Protein AF-A0A940AF84-F1 (afdb_monomer_lite)

Foldseek 3Di:
DPPPAAPDPQVLCVDPVVVVVLVCLVPVLVVVLVVLVVLLVVLVVVLVPDPDPVVSVVSVVVSVVSVVVSVVSVVVSVNNVNHPD

Secondary structure (DSSP, 8-state):
------SS-HHHHTSHHHHHHHHHHHHHHHHHHHHHHHHHHHHHHHHH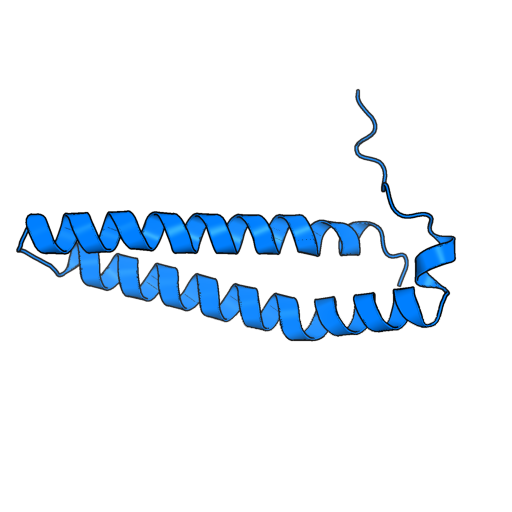H---HHHHHHHHHHHHHHHHHHHHHHHHHGGGGG---

pLDDT: mean 86.9, std 15.59, range [35.34, 98.56]

Structure (mmCIF, N/CA/C/O backbone):
data_AF-A0A940AF84-F1
#
_entry.id   AF-A0A940AF84-F1
#
loop_
_atom_site.group_PDB
_atom_site.id
_atom_site.type_symbol
_atom_site.label_atom_id
_atom_site.label_alt_id
_atom_site.label_comp_id
_atom_site.label_asym_id
_atom_site.label_entity_id
_atom_site.label_seq_id
_atom_site.pdbx_PDB_ins_code
_atom_site.Cartn_x
_atom_site.Cartn_y
_atom_site.Cartn_z
_atom_site.occupancy
_atom_site.B_iso_or_equiv
_atom_site.auth_seq_id
_atom_site.auth_comp_id
_atom_site.auth_asym_id
_atom_site.auth_atom_id
_atom_site.pdbx_PDB_model_num
ATOM 1 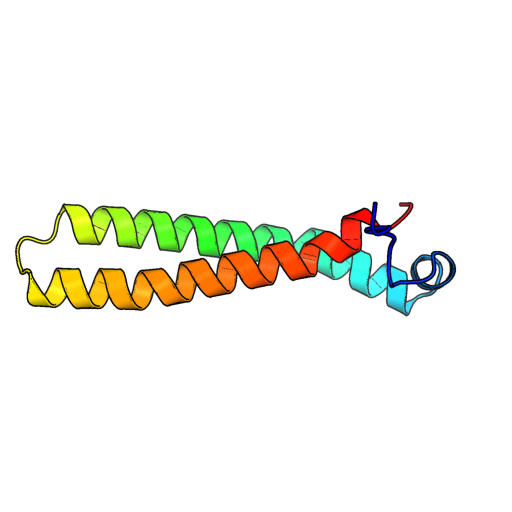N N . MET A 1 1 ? 12.866 27.478 -7.492 1.00 35.34 1 MET A N 1
ATOM 2 C CA . MET A 1 1 ? 11.943 26.374 -7.821 1.00 35.34 1 MET A CA 1
ATOM 3 C C . MET A 1 1 ? 12.798 25.171 -8.165 1.00 35.34 1 MET A C 1
ATOM 5 O O . MET A 1 1 ? 13.448 25.171 -9.200 1.00 35.34 1 MET A O 1
ATOM 9 N N . THR A 1 2 ? 12.939 24.234 -7.233 1.00 39.09 2 THR A N 1
ATOM 10 C CA . THR A 1 2 ? 13.716 23.004 -7.414 1.00 39.09 2 THR A CA 1
ATOM 11 C C . THR A 1 2 ? 13.045 22.185 -8.508 1.00 39.09 2 THR A C 1
ATOM 13 O O . THR A 1 2 ? 11.879 21.833 -8.359 1.00 39.09 2 THR A O 1
ATOM 16 N N . GLN A 1 3 ? 13.746 21.937 -9.617 1.00 42.25 3 GLN A N 1
ATOM 17 C CA . GLN A 1 3 ? 13.268 21.035 -10.661 1.00 42.25 3 GLN A CA 1
ATOM 18 C C . GLN A 1 3 ? 12.952 19.682 -10.017 1.00 42.25 3 GLN A C 1
ATOM 20 O O . GLN A 1 3 ? 13.853 18.932 -9.649 1.00 42.25 3 GLN A O 1
ATOM 25 N N . THR A 1 4 ? 11.671 19.356 -9.894 1.00 46.53 4 THR A N 1
ATOM 26 C CA . THR A 1 4 ? 11.180 17.986 -9.726 1.00 46.53 4 THR A CA 1
ATOM 27 C C . THR A 1 4 ? 11.260 17.276 -11.079 1.00 46.53 4 THR A C 1
ATOM 29 O O . THR A 1 4 ? 10.261 16.790 -11.591 1.00 46.53 4 THR A O 1
ATOM 32 N N . GLY A 1 5 ? 12.432 17.342 -11.715 1.00 49.56 5 GLY A N 1
ATOM 33 C CA . GLY A 1 5 ? 12.717 16.692 -12.984 1.00 49.56 5 GLY A CA 1
ATOM 34 C C . GLY A 1 5 ? 13.152 15.256 -12.736 1.00 49.56 5 GLY A C 1
ATOM 35 O O . GLY A 1 5 ? 13.905 14.992 -11.794 1.00 49.56 5 GLY A O 1
ATOM 36 N N . SER A 1 6 ? 12.651 14.357 -13.578 1.00 55.03 6 SER A N 1
ATOM 37 C CA . SER A 1 6 ? 12.997 12.940 -13.651 1.00 55.03 6 SER A CA 1
ATOM 38 C C . SER A 1 6 ? 14.460 12.645 -13.302 1.00 55.03 6 SER A C 1
ATOM 40 O O . SER A 1 6 ? 15.386 13.224 -13.877 1.00 55.03 6 SER A O 1
ATOM 42 N N . LYS A 1 7 ? 14.682 11.686 -12.392 1.00 69.44 7 LYS A N 1
ATOM 43 C CA . LYS A 1 7 ? 16.021 11.117 -12.143 1.00 69.44 7 LYS A CA 1
ATOM 44 C C . LYS A 1 7 ? 16.393 10.028 -13.156 1.00 69.44 7 LYS A C 1
ATOM 46 O O . LYS A 1 7 ? 17.553 9.620 -13.188 1.00 69.44 7 LYS A O 1
ATOM 51 N N . ILE A 1 8 ? 15.433 9.536 -13.944 1.00 81.50 8 ILE A N 1
ATOM 52 C CA . ILE A 1 8 ? 15.634 8.445 -14.901 1.00 81.50 8 ILE A CA 1
ATOM 53 C C . ILE A 1 8 ? 15.799 9.048 -16.305 1.00 81.50 8 ILE A C 1
ATOM 55 O O . ILE A 1 8 ? 14.870 9.672 -16.816 1.00 81.50 8 ILE A O 1
ATOM 59 N N . PRO A 1 9 ? 16.962 8.879 -16.960 1.00 85.44 9 PRO A N 1
ATOM 60 C CA . PRO A 1 9 ? 17.167 9.398 -18.309 1.00 85.44 9 PRO A CA 1
ATOM 61 C C . PRO A 1 9 ? 16.151 8.812 -19.297 1.00 85.44 9 PRO A C 1
ATOM 63 O O . PRO A 1 9 ? 16.000 7.596 -19.337 1.00 85.44 9 PRO A O 1
ATOM 66 N N . GLU A 1 10 ? 15.546 9.631 -20.164 1.00 84.12 10 GLU A N 1
ATOM 67 C CA . GLU A 1 10 ? 14.549 9.177 -21.158 1.00 84.12 10 GLU A CA 1
ATOM 68 C C . GLU A 1 10 ? 15.032 7.983 -21.997 1.00 84.12 10 GLU A C 1
ATOM 70 O O . GLU A 1 10 ? 14.283 7.042 -22.256 1.00 84.12 10 GLU A O 1
ATOM 75 N N . ARG A 1 11 ? 16.328 7.962 -22.345 1.00 87.81 11 ARG A N 1
ATOM 76 C CA . ARG A 1 11 ? 16.959 6.850 -23.076 1.00 87.81 11 ARG A CA 1
ATOM 77 C C . ARG A 1 11 ? 16.783 5.487 -22.394 1.00 87.81 11 ARG A C 1
ATOM 79 O O . ARG A 1 11 ? 16.741 4.483 -23.095 1.00 87.81 11 ARG A O 1
ATOM 86 N N . PHE A 1 12 ? 16.669 5.436 -21.064 1.00 89.38 12 PHE A N 1
ATOM 87 C CA . PHE A 1 12 ? 16.455 4.192 -20.321 1.00 89.38 12 PHE A CA 1
ATOM 88 C C . PHE A 1 12 ? 15.122 3.540 -20.692 1.00 89.38 12 PHE A C 1
ATOM 90 O O . PHE A 1 12 ? 15.070 2.335 -20.907 1.00 89.38 12 PHE A O 1
ATOM 97 N N . TRP A 1 13 ? 14.060 4.328 -20.864 1.00 87.38 13 TRP A N 1
ATOM 98 C CA . TRP A 1 13 ? 12.740 3.798 -21.212 1.00 87.38 13 TRP A CA 1
ATOM 99 C C . TRP A 1 13 ? 12.716 3.121 -22.588 1.00 87.38 13 TRP A C 1
ATOM 101 O O . TRP A 1 13 ? 11.884 2.253 -22.841 1.00 87.38 13 TRP A O 1
ATOM 111 N N . THR A 1 14 ? 13.668 3.455 -23.463 1.00 88.56 14 THR A N 1
ATOM 112 C CA . THR A 1 14 ? 13.824 2.822 -24.781 1.00 88.56 14 THR A CA 1
ATOM 113 C C . THR A 1 14 ? 14.587 1.490 -24.750 1.00 88.56 14 THR A C 1
ATOM 115 O O . THR A 1 14 ? 14.612 0.786 -25.765 1.00 88.56 14 THR A O 1
ATOM 118 N N . THR A 1 15 ? 15.189 1.101 -23.618 1.00 93.75 15 THR A N 1
ATOM 119 C CA . THR A 1 15 ? 15.885 -0.190 -23.482 1.00 93.75 15 THR A CA 1
ATOM 120 C C . THR A 1 15 ? 14.903 -1.327 -23.165 1.00 93.75 15 THR A C 1
ATOM 122 O O . THR A 1 15 ? 13.770 -1.073 -22.741 1.00 93.75 15 THR A O 1
ATOM 125 N N . PRO A 1 16 ? 15.287 -2.603 -23.373 1.00 95.44 16 PRO A N 1
ATOM 126 C CA . PRO A 1 16 ? 14.476 -3.743 -22.944 1.00 95.44 16 PRO A CA 1
ATOM 127 C C . PRO A 1 16 ? 14.134 -3.718 -21.447 1.00 95.44 16 PRO A C 1
ATOM 129 O O . PRO A 1 16 ? 12.999 -4.014 -21.085 1.00 95.44 16 PRO A O 1
ATOM 132 N N . GLU A 1 17 ? 15.074 -3.314 -20.591 1.00 94.06 17 GLU A N 1
ATOM 133 C CA . GLU A 1 17 ? 14.893 -3.234 -19.136 1.00 94.06 17 GLU A CA 1
ATOM 134 C C . GLU A 1 17 ? 13.902 -2.132 -18.754 1.00 94.06 17 GLU A C 1
ATOM 136 O O . GLU A 1 17 ? 13.008 -2.367 -17.940 1.00 94.06 17 GLU A O 1
ATOM 141 N N . GLY A 1 18 ? 14.018 -0.949 -19.369 1.00 91.44 18 GLY A N 1
ATOM 142 C CA . GLY A 1 18 ? 13.086 0.153 -19.139 1.00 91.44 18 GLY A CA 1
ATOM 143 C C . GLY A 1 18 ? 11.666 -0.185 -19.581 1.00 91.44 18 GLY A C 1
ATOM 144 O O . GLY A 1 18 ? 10.721 0.066 -18.834 1.00 91.44 18 GLY A O 1
ATOM 145 N N . ARG A 1 19 ? 11.504 -0.834 -20.744 1.00 89.56 19 ARG A N 1
ATOM 146 C CA . ARG A 1 19 ? 10.196 -1.333 -21.201 1.00 89.56 19 ARG A CA 1
ATOM 147 C C . ARG A 1 19 ? 9.621 -2.393 -20.266 1.00 89.56 19 ARG A C 1
ATOM 149 O O . ARG A 1 19 ? 8.455 -2.294 -19.902 1.00 89.56 19 ARG A O 1
ATOM 156 N N . ALA A 1 20 ? 10.427 -3.372 -19.850 1.00 91.06 20 ALA A N 1
ATOM 157 C CA . ALA A 1 20 ? 9.983 -4.426 -18.939 1.00 91.06 20 ALA A CA 1
ATOM 158 C C . ALA A 1 20 ? 9.522 -3.858 -17.588 1.00 91.06 20 ALA A C 1
ATOM 160 O O . ALA A 1 20 ? 8.463 -4.240 -17.088 1.00 91.06 20 ALA A O 1
ATOM 161 N N . LEU A 1 21 ? 10.274 -2.903 -17.027 1.00 89.38 21 LEU A N 1
ATOM 162 C CA . LEU A 1 21 ? 9.879 -2.199 -15.808 1.00 89.38 21 LEU A CA 1
ATOM 163 C C . LEU A 1 21 ? 8.589 -1.396 -16.017 1.00 89.38 21 LEU A C 1
ATOM 165 O O . LEU A 1 21 ? 7.691 -1.473 -15.182 1.00 89.38 21 LEU A O 1
ATOM 169 N N . ASN A 1 22 ? 8.475 -0.662 -17.129 1.00 86.31 22 ASN A N 1
ATOM 170 C CA . ASN A 1 22 ? 7.283 0.120 -17.449 1.00 86.31 22 ASN A CA 1
ATOM 171 C C . ASN A 1 22 ? 6.026 -0.765 -17.516 1.00 86.31 22 ASN A C 1
ATOM 173 O O . ASN A 1 22 ? 5.028 -0.475 -16.857 1.00 86.31 22 ASN A O 1
ATOM 177 N N . THR A 1 23 ? 6.098 -1.891 -18.235 1.00 87.25 23 THR A N 1
ATOM 178 C CA . THR A 1 23 ? 5.008 -2.874 -18.316 1.00 87.25 23 THR A CA 1
ATOM 179 C C . THR A 1 23 ? 4.662 -3.448 -16.945 1.00 87.25 23 THR A C 1
ATOM 181 O O . THR A 1 23 ? 3.494 -3.454 -16.564 1.00 87.25 23 THR A O 1
ATOM 184 N N . ALA A 1 24 ? 5.658 -3.886 -16.168 1.00 87.94 24 ALA A N 1
ATOM 185 C CA . ALA A 1 24 ? 5.419 -4.449 -14.841 1.00 87.94 24 ALA A CA 1
ATOM 186 C C . ALA A 1 24 ? 4.730 -3.446 -13.903 1.00 87.94 24 ALA A C 1
ATOM 188 O O . ALA A 1 24 ? 3.837 -3.823 -13.148 1.00 87.94 24 ALA A O 1
ATOM 189 N N . MET A 1 25 ? 5.109 -2.169 -13.968 1.00 85.25 25 MET A N 1
ATOM 190 C CA . MET A 1 25 ? 4.521 -1.115 -13.144 1.00 85.25 25 MET A CA 1
ATOM 191 C C . MET A 1 25 ? 3.123 -0.692 -13.636 1.00 85.25 25 MET A C 1
ATOM 193 O O . MET A 1 25 ? 2.272 -0.387 -12.807 1.00 85.25 25 MET A O 1
ATOM 197 N N . HIS A 1 26 ? 2.841 -0.725 -14.943 1.00 82.06 26 HIS A N 1
ATOM 198 C CA . HIS A 1 26 ? 1.496 -0.463 -15.481 1.00 82.06 26 HIS A CA 1
ATOM 199 C C . HIS A 1 26 ? 0.497 -1.601 -15.243 1.00 82.06 26 HIS A C 1
ATOM 201 O O . HIS A 1 26 ? -0.701 -1.347 -15.224 1.00 82.06 26 HIS A O 1
ATOM 207 N N . CYS A 1 27 ? 0.954 -2.838 -15.060 1.00 82.81 27 CYS A N 1
ATOM 208 C CA . CYS A 1 27 ? 0.068 -3.948 -14.710 1.00 82.81 27 CYS A CA 1
ATOM 209 C C . CYS A 1 27 ? 0.009 -4.130 -13.189 1.00 82.81 27 CYS A C 1
ATOM 211 O O . CYS A 1 27 ? -0.987 -3.824 -12.543 1.00 82.81 27 CYS A O 1
ATOM 213 N N . ASN A 1 28 ? 1.123 -4.545 -12.589 1.00 85.50 28 ASN A N 1
ATOM 214 C CA . ASN A 1 28 ? 1.126 -5.065 -11.225 1.00 85.50 28 ASN A CA 1
ATOM 215 C C . ASN A 1 28 ? 0.996 -3.967 -10.163 1.00 85.50 28 ASN A C 1
ATOM 217 O O . ASN A 1 28 ? 0.512 -4.233 -9.064 1.00 85.50 28 ASN A O 1
ATOM 221 N N . ALA A 1 29 ? 1.466 -2.743 -10.436 1.00 82.12 29 ALA A N 1
ATOM 222 C CA . ALA A 1 29 ? 1.458 -1.696 -9.416 1.00 82.12 29 ALA A CA 1
ATOM 223 C C . ALA A 1 29 ? 0.066 -1.073 -9.224 1.00 82.12 29 ALA A C 1
ATOM 225 O O . ALA A 1 29 ? -0.266 -0.706 -8.097 1.00 82.12 29 ALA A O 1
ATOM 226 N N . TRP A 1 30 ? -0.763 -1.009 -10.274 1.00 84.62 30 TRP A N 1
ATOM 227 C CA . TRP A 1 30 ? -2.170 -0.615 -10.144 1.00 84.62 30 TRP A CA 1
ATOM 228 C C . TRP A 1 30 ? -2.963 -1.654 -9.349 1.00 84.62 30 TRP A C 1
ATOM 230 O O . TRP A 1 30 ? -3.580 -1.287 -8.351 1.00 84.62 30 TRP A O 1
ATOM 240 N N . ASP A 1 31 ? -2.824 -2.940 -9.679 1.00 90.31 31 ASP A N 1
ATOM 241 C CA . ASP A 1 31 ? -3.452 -4.030 -8.918 1.00 90.31 31 ASP A CA 1
ATOM 242 C C . ASP A 1 31 ? -3.024 -4.017 -7.442 1.00 90.31 31 ASP A C 1
ATOM 244 O O . ASP A 1 31 ? -3.841 -4.189 -6.533 1.00 90.31 31 ASP A O 1
ATOM 248 N N . ALA A 1 32 ? -1.739 -3.757 -7.175 1.00 91.81 32 ALA A N 1
ATOM 249 C CA . ALA A 1 32 ? -1.232 -3.626 -5.815 1.00 91.81 32 ALA A CA 1
ATOM 250 C C . ALA A 1 32 ? -1.851 -2.426 -5.080 1.00 91.81 32 ALA A C 1
ATOM 252 O O . ALA A 1 32 ? -2.202 -2.543 -3.904 1.00 91.81 32 ALA A O 1
ATOM 253 N N . LEU A 1 33 ? -2.002 -1.275 -5.745 1.00 92.81 33 LEU A N 1
ATOM 254 C CA . LEU A 1 33 ? -2.666 -0.113 -5.154 1.00 92.81 33 LEU A CA 1
ATOM 255 C C . LEU A 1 33 ? -4.135 -0.392 -4.846 1.00 92.81 33 LEU A C 1
ATOM 257 O O . LEU A 1 33 ? -4.594 0.007 -3.775 1.00 92.81 33 LEU A O 1
ATOM 261 N N . ASP A 1 34 ? -4.845 -1.081 -5.733 1.00 94.31 34 ASP A N 1
ATOM 262 C CA . ASP A 1 34 ? -6.250 -1.430 -5.531 1.00 94.31 34 ASP A CA 1
ATOM 263 C C . ASP A 1 34 ? -6.421 -2.395 -4.358 1.00 94.31 34 ASP A C 1
ATOM 265 O O . ASP A 1 34 ? -7.246 -2.144 -3.477 1.00 94.31 34 ASP A O 1
ATOM 269 N N . CYS A 1 35 ? -5.565 -3.417 -4.255 1.00 96.81 35 CYS A N 1
ATOM 270 C CA . CYS A 1 35 ? -5.527 -4.307 -3.092 1.00 96.81 35 CYS A CA 1
ATOM 271 C C . CYS A 1 35 ? -5.288 -3.536 -1.784 1.00 96.81 35 CYS A C 1
ATOM 273 O O . CYS A 1 35 ? -5.989 -3.749 -0.793 1.00 96.81 35 CYS A O 1
ATOM 275 N N . LEU A 1 36 ? -4.317 -2.615 -1.775 1.00 97.50 36 LEU A N 1
ATOM 276 C CA . LEU A 1 36 ? -3.997 -1.811 -0.593 1.00 97.50 36 LEU A CA 1
ATOM 277 C C . LEU A 1 36 ? -5.141 -0.859 -0.221 1.00 97.50 36 LEU A C 1
ATOM 279 O O . LEU A 1 36 ? -5.431 -0.700 0.963 1.00 97.50 36 LEU A O 1
ATOM 283 N N . ASN A 1 37 ? -5.804 -0.241 -1.204 1.00 97.44 37 ASN A N 1
ATOM 284 C CA . ASN A 1 37 ? -6.973 0.608 -0.963 1.00 97.44 37 ASN A CA 1
ATOM 285 C C . ASN A 1 37 ? -8.121 -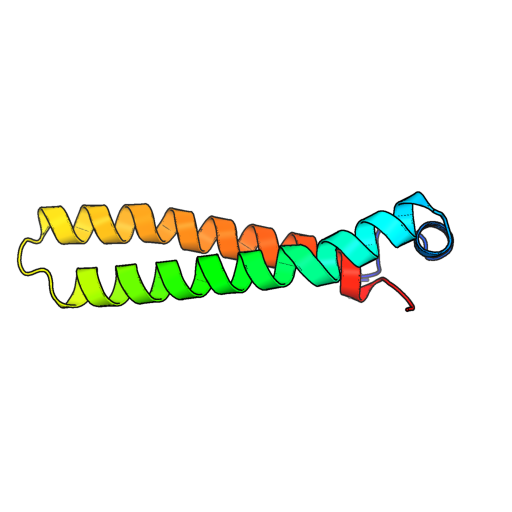0.217 -0.358 1.00 97.44 37 ASN A C 1
ATOM 287 O O . ASN A 1 37 ? -8.635 0.149 0.696 1.00 97.44 37 ASN A O 1
ATOM 291 N N . ALA A 1 38 ? -8.449 -1.368 -0.953 1.00 98.12 38 ALA A N 1
ATOM 292 C CA . ALA A 1 38 ? -9.501 -2.252 -0.456 1.00 98.12 38 ALA A CA 1
ATOM 293 C C . ALA A 1 38 ? -9.225 -2.739 0.977 1.00 98.12 38 ALA A C 1
ATOM 295 O O . ALA A 1 38 ? -10.133 -2.792 1.808 1.00 98.12 38 ALA A O 1
ATOM 296 N N . GLN A 1 39 ? -7.966 -3.049 1.299 1.00 98.25 39 GLN A N 1
ATOM 297 C CA . GLN A 1 39 ? -7.574 -3.423 2.656 1.00 98.25 39 GLN A CA 1
ATOM 298 C C . GLN A 1 39 ? -7.739 -2.257 3.643 1.00 98.25 39 GLN A C 1
ATOM 300 O O . GLN A 1 39 ? -8.265 -2.459 4.737 1.00 98.25 39 GLN A O 1
ATOM 305 N N . ILE A 1 40 ? -7.336 -1.037 3.270 1.00 98.50 40 ILE A N 1
ATOM 306 C CA . ILE A 1 40 ? -7.525 0.164 4.103 1.00 98.50 40 ILE A CA 1
ATOM 307 C C . ILE A 1 40 ? -9.014 0.412 4.372 1.00 98.50 40 ILE A C 1
ATOM 309 O O . ILE A 1 40 ? -9.379 0.708 5.515 1.00 98.50 40 ILE A O 1
ATOM 313 N N . ASP A 1 41 ? -9.867 0.258 3.361 1.00 98.38 41 ASP A N 1
ATOM 314 C CA . ASP A 1 41 ? -11.316 0.428 3.494 1.00 98.38 41 ASP A CA 1
ATOM 315 C C . ASP A 1 41 ? -11.909 -0.626 4.437 1.00 98.38 41 ASP A C 1
ATOM 317 O O . ASP A 1 41 ? -12.651 -0.287 5.364 1.00 98.38 41 ASP A O 1
ATOM 321 N N . ALA A 1 42 ? -11.514 -1.893 4.279 1.00 98.56 42 ALA A N 1
ATOM 322 C CA . ALA A 1 42 ? -11.944 -2.981 5.154 1.00 98.56 42 ALA A CA 1
ATOM 323 C C . ALA A 1 42 ? -11.523 -2.752 6.616 1.00 98.56 42 ALA A C 1
ATOM 325 O O . ALA A 1 42 ? -12.341 -2.897 7.524 1.00 98.56 42 ALA A O 1
ATOM 326 N N . MET A 1 43 ? -10.274 -2.338 6.855 1.00 98.50 43 MET A N 1
ATOM 327 C CA . MET A 1 43 ? -9.777 -2.030 8.202 1.00 98.50 43 MET A CA 1
ATOM 328 C C . MET A 1 43 ? -10.475 -0.810 8.806 1.00 98.50 43 MET A C 1
ATOM 330 O O . MET A 1 43 ? -10.771 -0.795 9.998 1.00 98.50 43 MET A O 1
ATOM 334 N N . THR A 1 44 ? -10.774 0.204 7.991 1.00 98.44 44 THR A N 1
ATOM 335 C CA . THR A 1 44 ? -11.513 1.393 8.436 1.00 98.44 44 THR A 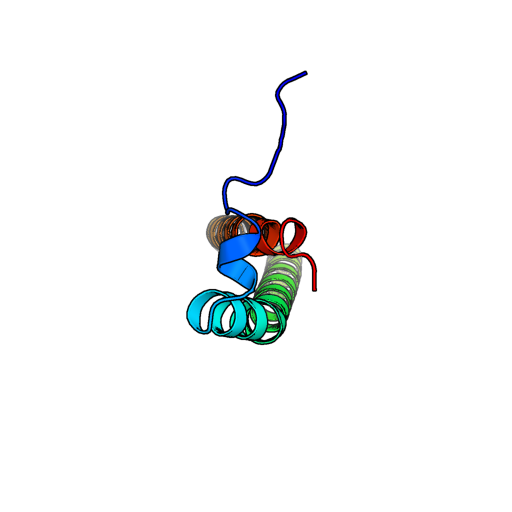CA 1
ATOM 336 C C . THR A 1 44 ? -12.932 1.029 8.859 1.00 98.44 44 THR A C 1
ATOM 338 O O . THR A 1 44 ? -13.380 1.463 9.920 1.00 98.44 44 THR A O 1
ATOM 341 N N . LYS A 1 45 ? -13.617 0.183 8.081 1.00 98.38 45 LYS A N 1
ATOM 342 C CA . LYS A 1 45 ? -14.943 -0.329 8.438 1.00 98.38 45 L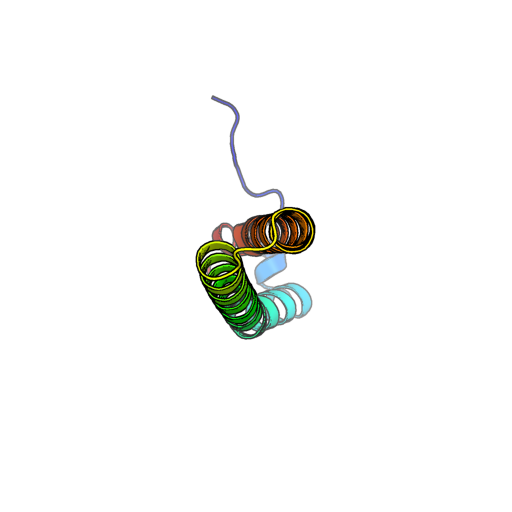YS A CA 1
ATOM 343 C C . LYS A 1 45 ? -14.899 -1.162 9.723 1.00 98.38 45 LYS A C 1
ATOM 345 O O . LYS A 1 45 ? -15.667 -0.892 10.640 1.00 98.38 45 LYS A O 1
ATOM 350 N N . ALA A 1 46 ? -13.967 -2.111 9.821 1.00 98.19 46 ALA A N 1
ATOM 351 C CA . ALA A 1 46 ? -13.821 -2.963 11.002 1.00 98.19 46 ALA A CA 1
ATOM 352 C C . ALA A 1 46 ? -13.545 -2.145 12.275 1.00 98.19 46 ALA A C 1
ATOM 354 O O . ALA A 1 46 ? -14.161 -2.385 13.309 1.00 98.19 46 ALA A O 1
ATOM 355 N N . SER A 1 47 ? -12.672 -1.138 12.192 1.00 97.75 47 SER A N 1
ATOM 356 C CA . SER A 1 47 ? -12.378 -0.216 13.296 1.00 97.75 47 SER A CA 1
ATOM 357 C C . SER A 1 47 ? -13.610 0.575 13.753 1.00 97.75 47 SER A C 1
ATOM 359 O O . SER A 1 47 ? -13.836 0.728 14.953 1.00 97.75 47 SER A O 1
ATOM 361 N N . ALA A 1 48 ? -14.445 1.036 12.815 1.00 97.69 48 ALA A N 1
ATOM 362 C CA . ALA A 1 48 ? -15.670 1.772 13.130 1.00 97.69 48 ALA A CA 1
ATOM 363 C C . ALA A 1 48 ? -16.747 0.899 13.802 1.00 97.69 48 ALA A C 1
ATOM 365 O O . ALA A 1 48 ? -17.511 1.397 14.626 1.00 97.69 48 ALA A O 1
ATOM 366 N N . GLU A 1 49 ? -16.806 -0.388 13.455 1.00 97.50 49 GLU A N 1
ATOM 367 C CA . GLU A 1 49 ? -17.775 -1.354 13.993 1.00 97.50 49 GLU A CA 1
ATOM 368 C C . GLU A 1 49 ? -17.296 -2.029 15.296 1.00 97.50 49 GLU A C 1
ATOM 370 O O . GLU A 1 49 ? -18.085 -2.671 15.991 1.00 97.50 49 GLU A O 1
ATOM 375 N N . THR A 1 50 ? -16.017 -1.880 15.656 1.00 97.56 50 THR A N 1
ATOM 376 C CA . THR A 1 50 ? -15.429 -2.501 16.850 1.00 97.56 50 THR A CA 1
ATOM 377 C C . THR A 1 50 ? -15.665 -1.644 18.095 1.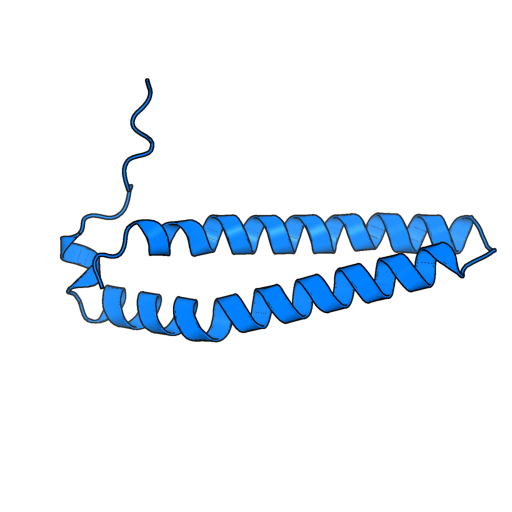00 97.56 50 THR A C 1
ATOM 379 O O . THR A 1 50 ? -15.151 -0.533 18.204 1.00 97.56 50 THR A O 1
ATOM 382 N N . ALA A 1 51 ? -16.405 -2.190 19.064 1.00 96.88 51 ALA A N 1
ATOM 383 C CA . ALA A 1 51 ? -16.661 -1.542 20.355 1.00 96.88 51 ALA A CA 1
ATOM 384 C C . ALA A 1 51 ? -15.512 -1.705 21.371 1.00 96.88 51 ALA A C 1
ATOM 386 O O . ALA A 1 51 ? -15.399 -0.915 22.304 1.00 96.88 51 ALA A O 1
ATOM 387 N N . ASP A 1 52 ? -14.678 -2.737 21.214 1.00 98.31 52 ASP A N 1
ATOM 388 C CA . ASP A 1 52 ? -13.511 -2.959 22.068 1.00 98.31 52 ASP A CA 1
ATOM 389 C C . ASP A 1 52 ? -12.377 -1.999 21.676 1.00 98.31 52 ASP A C 1
ATOM 391 O O . ASP A 1 52 ? -11.790 -2.099 20.595 1.00 98.31 52 ASP A O 1
ATOM 395 N N . GLU A 1 53 ? -12.059 -1.064 22.570 1.00 97.50 53 GLU A N 1
ATOM 396 C CA . GLU A 1 53 ? -11.055 -0.027 22.321 1.00 97.50 53 GLU A CA 1
ATOM 397 C C . GLU A 1 53 ? -9.633 -0.586 22.148 1.00 97.50 53 GLU A C 1
ATOM 399 O O . GLU A 1 53 ? -8.842 -0.016 21.395 1.00 97.50 53 GLU A O 1
ATOM 404 N N . ALA A 1 54 ? -9.292 -1.713 22.784 1.00 98.00 54 ALA A N 1
ATOM 405 C CA . ALA A 1 54 ? -7.976 -2.327 22.619 1.00 98.00 54 ALA A CA 1
ATOM 406 C C . ALA A 1 54 ? -7.843 -2.975 21.234 1.00 98.00 54 ALA A C 1
ATOM 408 O O . ALA A 1 54 ? -6.826 -2.797 20.560 1.00 98.00 54 ALA A O 1
ATOM 409 N N . ILE A 1 55 ? -8.889 -3.669 20.773 1.00 97.81 55 ILE A N 1
ATOM 410 C CA . ILE A 1 55 ? -8.924 -4.260 19.427 1.00 97.81 55 ILE A CA 1
ATOM 411 C C . ILE A 1 55 ? -8.915 -3.157 18.364 1.00 97.81 55 ILE A C 1
ATOM 413 O O . ILE A 1 55 ? -8.141 -3.223 17.409 1.00 97.81 55 ILE A O 1
ATOM 417 N N . LYS A 1 56 ? -9.719 -2.107 18.547 1.00 98.19 56 LYS A N 1
ATOM 418 C CA . LYS A 1 56 ? -9.758 -0.948 17.649 1.00 98.19 56 LYS A CA 1
ATOM 419 C C . LYS A 1 56 ? -8.396 -0.263 17.533 1.00 98.19 56 LYS A C 1
ATOM 421 O O . LYS A 1 56 ? -7.959 0.042 16.423 1.00 98.19 56 LYS A O 1
ATOM 426 N N . ALA A 1 57 ? -7.701 -0.060 18.653 1.00 97.94 57 ALA A N 1
ATOM 427 C CA . ALA A 1 57 ? -6.364 0.526 18.656 1.00 97.94 57 ALA A CA 1
ATOM 428 C C . ALA A 1 57 ? -5.355 -0.325 17.865 1.00 97.94 57 ALA A C 1
ATOM 430 O O . ALA A 1 57 ? -4.550 0.227 17.111 1.00 97.94 57 ALA A O 1
ATOM 431 N N . GLU A 1 58 ? -5.417 -1.655 17.984 1.00 98.31 58 GLU A N 1
ATOM 432 C CA . GLU A 1 58 ? -4.532 -2.544 17.224 1.00 98.31 58 GLU A CA 1
ATOM 433 C C . GLU A 1 58 ? -4.869 -2.532 15.720 1.00 98.31 58 GLU A C 1
ATOM 435 O O . GLU A 1 58 ? -3.956 -2.430 14.897 1.00 98.31 58 GLU A O 1
ATOM 440 N N . ILE A 1 59 ? -6.158 -2.511 15.345 1.00 98.31 59 ILE A N 1
ATOM 441 C CA . ILE A 1 59 ? -6.588 -2.352 13.942 1.00 98.31 59 ILE A CA 1
ATOM 442 C C . ILE A 1 59 ? -6.044 -1.042 13.357 1.00 98.31 59 ILE A C 1
ATOM 444 O O . ILE A 1 59 ? -5.467 -1.045 12.270 1.00 98.31 59 ILE A O 1
ATOM 448 N N . GLU A 1 60 ? -6.191 0.084 14.057 1.00 98.06 60 GLU A N 1
ATOM 449 C CA . GLU A 1 60 ? -5.710 1.388 13.579 1.00 98.06 60 GLU A CA 1
ATOM 450 C C . GLU A 1 60 ? -4.183 1.442 13.444 1.00 98.06 60 GLU A C 1
ATOM 452 O O . GLU A 1 60 ? -3.652 1.980 12.466 1.00 98.06 60 GLU A O 1
ATOM 457 N N . LYS A 1 61 ? -3.463 0.830 14.388 1.00 98.00 61 LYS A N 1
ATOM 458 C CA . LYS A 1 61 ? -2.003 0.705 14.347 1.00 98.00 61 LYS A CA 1
ATOM 459 C C . LYS A 1 61 ? -1.535 -0.094 13.132 1.00 98.00 61 LYS A C 1
ATOM 461 O O . LYS A 1 61 ? -0.588 0.322 12.460 1.00 98.00 61 LYS A O 1
ATOM 466 N N . ASP A 1 62 ? -2.181 -1.213 12.819 1.00 98.38 62 ASP A N 1
ATOM 467 C CA . ASP A 1 62 ? -1.837 -1.996 11.631 1.00 98.38 62 ASP A CA 1
ATOM 468 C C . ASP A 1 62 ? -2.281 -1.304 10.339 1.00 98.38 62 ASP A C 1
ATOM 470 O O . ASP A 1 62 ? -1.532 -1.295 9.358 1.00 98.38 62 ASP A O 1
ATOM 474 N N . LYS A 1 63 ? -3.428 -0.615 10.349 1.00 98.38 63 LYS A N 1
ATOM 475 C CA . LYS A 1 63 ? -3.899 0.185 9.210 1.00 98.38 63 LYS A CA 1
ATOM 476 C C . LYS A 1 63 ? -2.878 1.250 8.824 1.00 98.38 63 LYS A C 1
ATOM 478 O O . LYS A 1 63 ? -2.620 1.449 7.636 1.00 98.38 63 LYS A O 1
ATOM 483 N N . ALA A 1 64 ? -2.235 1.892 9.801 1.00 98.19 64 ALA A N 1
ATOM 484 C CA . ALA A 1 64 ? -1.176 2.865 9.543 1.00 98.19 64 ALA A CA 1
ATOM 485 C C . ALA A 1 64 ? -0.009 2.270 8.727 1.00 98.19 64 ALA A C 1
ATOM 487 O O . ALA A 1 64 ? 0.545 2.950 7.858 1.00 98.19 64 ALA A O 1
ATOM 488 N N . LYS A 1 65 ? 0.327 0.988 8.932 1.00 98.12 65 LYS A N 1
ATOM 489 C CA . LYS A 1 65 ? 1.355 0.286 8.142 1.00 98.12 65 LYS A CA 1
ATOM 490 C C . LYS A 1 65 ? 0.903 0.085 6.695 1.00 98.12 65 LYS A C 1
ATOM 492 O O . LYS A 1 65 ? 1.685 0.325 5.776 1.00 98.12 65 LYS A O 1
ATOM 497 N N . VAL A 1 66 ? -0.360 -0.287 6.479 1.00 97.75 66 VAL A N 1
ATOM 498 C CA . VAL A 1 66 ? -0.932 -0.456 5.129 1.00 97.75 66 VAL A CA 1
ATOM 499 C C . VAL A 1 66 ? -0.987 0.884 4.385 1.00 97.75 66 VAL A C 1
ATOM 501 O O . VAL A 1 66 ? -0.594 0.971 3.221 1.00 97.75 66 VAL A O 1
ATOM 504 N N . VAL A 1 67 ? -1.369 1.970 5.066 1.00 97.88 67 VAL A N 1
ATOM 505 C CA . VAL A 1 67 ? -1.338 3.336 4.509 1.00 97.88 67 VAL A CA 1
ATOM 506 C C . VAL A 1 67 ? 0.085 3.753 4.116 1.00 97.88 67 VAL A C 1
ATOM 508 O O . VAL A 1 67 ? 0.290 4.351 3.050 1.00 97.88 67 VAL A O 1
ATOM 511 N N . ALA A 1 68 ? 1.083 3.422 4.941 1.00 97.06 68 ALA A N 1
ATOM 512 C CA . ALA A 1 68 ? 2.485 3.673 4.624 1.00 97.06 68 ALA A CA 1
ATOM 513 C C . ALA A 1 68 ? 2.940 2.875 3.388 1.00 97.06 68 ALA A C 1
ATOM 515 O O . ALA A 1 68 ? 3.560 3.455 2.492 1.00 97.06 68 ALA A O 1
ATOM 516 N N . ALA A 1 69 ? 2.568 1.594 3.287 1.00 96.00 69 ALA A N 1
ATOM 517 C CA . ALA A 1 69 ? 2.856 0.753 2.124 1.00 96.00 69 ALA A CA 1
ATOM 518 C C . ALA A 1 69 ? 2.227 1.318 0.840 1.00 96.00 69 ALA A C 1
ATOM 520 O O . ALA A 1 69 ? 2.926 1.529 -0.150 1.00 96.00 69 ALA A O 1
ATOM 521 N N . ARG A 1 70 ? 0.942 1.693 0.879 1.00 96.00 70 ARG A N 1
ATOM 522 C CA . ARG A 1 70 ? 0.247 2.356 -0.237 1.00 96.00 70 ARG A CA 1
ATOM 523 C C . ARG A 1 70 ? 0.960 3.633 -0.675 1.00 96.00 70 ARG A C 1
ATOM 525 O O . ARG A 1 70 ? 1.134 3.882 -1.866 1.00 96.00 70 ARG A O 1
ATOM 532 N N . THR A 1 71 ? 1.406 4.443 0.281 1.00 93.12 71 THR A N 1
ATOM 533 C CA . THR A 1 71 ? 2.154 5.674 -0.006 1.00 93.12 71 THR A CA 1
ATOM 534 C C . THR A 1 71 ? 3.495 5.378 -0.678 1.00 93.12 71 THR A C 1
ATOM 536 O O . THR A 1 71 ? 3.867 6.073 -1.625 1.00 93.12 71 THR A O 1
ATOM 539 N N . ALA A 1 72 ? 4.209 4.344 -0.228 1.00 91.44 72 ALA A N 1
ATOM 540 C CA . ALA A 1 72 ? 5.451 3.902 -0.853 1.00 91.44 72 ALA A CA 1
ATOM 541 C C . ALA A 1 72 ? 5.218 3.417 -2.294 1.00 91.44 72 ALA A C 1
ATOM 543 O O . ALA A 1 72 ? 5.929 3.862 -3.193 1.00 91.44 72 ALA A O 1
ATOM 544 N N . CYS A 1 73 ? 4.176 2.612 -2.537 1.00 91.25 73 CYS A N 1
ATOM 545 C CA . CYS A 1 73 ? 3.787 2.177 -3.882 1.00 91.25 73 CYS A CA 1
ATOM 546 C C . CYS A 1 73 ? 3.485 3.364 -4.806 1.00 91.25 73 CYS A C 1
ATOM 548 O O . CYS A 1 73 ? 4.034 3.434 -5.902 1.00 91.25 73 CYS A O 1
ATOM 550 N N . ARG A 1 74 ? 2.699 4.355 -4.357 1.00 89.06 74 ARG A N 1
ATOM 551 C CA . ARG A 1 74 ? 2.406 5.558 -5.165 1.00 89.06 74 ARG A CA 1
ATOM 552 C C . ARG A 1 74 ? 3.667 6.351 -5.510 1.00 89.06 74 ARG A C 1
ATOM 554 O O . ARG A 1 74 ? 3.799 6.825 -6.632 1.00 89.06 74 ARG A O 1
ATOM 561 N N . LYS A 1 75 ? 4.603 6.484 -4.564 1.00 86.44 75 LYS A N 1
ATOM 562 C CA . LYS A 1 75 ? 5.897 7.142 -4.814 1.00 86.44 75 LYS A CA 1
ATOM 563 C C . LYS A 1 75 ? 6.749 6.359 -5.810 1.00 86.44 75 LYS A C 1
ATOM 565 O O . LYS A 1 75 ? 7.375 6.975 -6.661 1.00 86.44 75 LYS A O 1
ATOM 570 N N . ALA A 1 76 ? 6.756 5.030 -5.719 1.00 85.00 76 ALA A N 1
ATOM 571 C CA . ALA A 1 76 ? 7.446 4.184 -6.685 1.00 85.00 76 ALA A CA 1
ATOM 572 C C . ALA A 1 76 ? 6.823 4.314 -8.080 1.00 85.00 76 ALA A C 1
ATOM 574 O O . ALA A 1 76 ? 7.553 4.436 -9.049 1.00 85.00 76 ALA A O 1
ATOM 575 N N . MET A 1 77 ? 5.495 4.377 -8.192 1.00 84.00 77 MET A N 1
ATOM 576 C CA . MET A 1 77 ? 4.810 4.587 -9.473 1.00 84.00 77 MET A CA 1
ATOM 577 C C . MET A 1 77 ? 5.023 5.976 -10.067 1.00 84.00 77 MET A C 1
ATOM 579 O O . MET A 1 77 ? 4.899 6.126 -11.276 1.00 84.00 77 MET A O 1
ATOM 583 N N . ALA A 1 78 ? 5.389 6.982 -9.269 1.00 80.69 78 ALA A N 1
ATOM 584 C CA . ALA A 1 78 ? 5.684 8.313 -9.793 1.00 80.69 78 ALA A CA 1
ATOM 585 C C . ALA A 1 78 ? 6.834 8.305 -10.819 1.00 80.69 78 ALA A C 1
ATOM 587 O O . ALA A 1 78 ? 6.869 9.197 -11.661 1.00 80.69 78 ALA A O 1
ATOM 588 N N . ILE A 1 79 ? 7.699 7.277 -10.815 1.00 78.00 79 ILE A N 1
ATOM 589 C CA . ILE A 1 79 ? 8.723 7.077 -11.855 1.00 78.00 79 ILE A CA 1
ATOM 590 C C . ILE A 1 79 ? 8.115 6.888 -13.253 1.00 78.00 79 ILE A C 1
ATOM 592 O O . ILE A 1 79 ? 8.792 7.129 -14.243 1.00 78.00 79 ILE A O 1
ATOM 596 N N . LEU A 1 80 ? 6.853 6.450 -13.353 1.00 72.38 80 LEU A N 1
ATOM 597 C CA . LEU A 1 80 ? 6.148 6.294 -14.627 1.00 72.38 80 LEU A CA 1
ATOM 598 C C . LEU A 1 80 ? 5.751 7.632 -15.244 1.00 72.38 80 LEU A C 1
ATOM 600 O O . LEU A 1 80 ? 5.686 7.735 -16.463 1.00 72.38 80 LEU A O 1
ATOM 604 N N . SER A 1 81 ? 5.535 8.663 -14.423 1.00 66.62 81 SER A N 1
ATOM 605 C CA . SER A 1 81 ? 5.267 10.032 -14.897 1.00 66.62 81 SER A CA 1
ATOM 606 C C . SER A 1 81 ? 6.437 10.604 -15.708 1.00 66.62 81 SER A C 1
ATOM 608 O O . SER A 1 81 ? 6.263 11.579 -16.430 1.00 66.62 81 SER A O 1
ATOM 610 N N . ASP A 1 82 ? 7.613 9.983 -15.582 1.00 62.97 82 ASP A N 1
ATOM 611 C CA . ASP A 1 82 ? 8.833 10.308 -16.313 1.00 62.97 82 ASP A CA 1
ATOM 612 C C . ASP A 1 82 ? 9.030 9.435 -17.571 1.00 62.97 82 ASP A C 1
ATOM 614 O O . ASP A 1 82 ? 10.032 9.584 -18.275 1.00 62.97 82 ASP A O 1
ATOM 618 N N . SER A 1 83 ? 8.130 8.480 -17.834 1.00 58.09 83 SER A N 1
ATOM 619 C CA . SER A 1 83 ? 8.172 7.632 -19.027 1.00 58.09 83 SER A CA 1
ATOM 620 C C . SER A 1 83 ? 7.405 8.298 -20.172 1.00 58.09 83 SER A C 1
ATOM 622 O O . SER A 1 83 ? 6.290 8.773 -19.992 1.00 58.09 83 SER A O 1
ATOM 624 N N . THR A 1 84 ? 8.022 8.377 -21.351 1.00 55.09 84 THR A N 1
ATOM 625 C CA . THR A 1 84 ? 7.487 9.068 -22.539 1.00 55.09 84 THR A CA 1
ATOM 626 C C . THR A 1 84 ? 6.651 8.159 -23.451 1.00 55.09 84 THR A C 1
ATOM 628 O O . THR A 1 84 ? 6.552 8.423 -24.650 1.00 55.09 84 THR A O 1
ATOM 631 N N . PHE A 1 85 ? 6.082 7.080 -22.906 1.00 50.66 85 PHE A N 1
ATOM 632 C CA . PHE A 1 85 ? 5.264 6.117 -23.654 1.00 50.66 85 PHE A CA 1
ATOM 633 C C . PHE A 1 85 ? 3.772 6.416 -23.550 1.00 50.66 85 PHE A C 1
ATOM 635 O O . PHE A 1 85 ? 3.312 6.712 -22.427 1.00 50.66 85 PHE A O 1
#

Radius of gyration: 17.78 Å; chains: 1; bounding box: 35×31×47 Å

Sequence (85 aa):
MTQTGSKIPERFWTTPEGRALNTAMHCNAWDALDCLNAQIDAMTKASAETADEAIKAEIEKDKAKVVAARTACRKAMAILSDSTF